Protein AF-A0A6G0VZB1-F1 (afdb_monomer_lite)

Organism: Aphis craccivora (NCBI:txid307492)

Structure (mmCIF, N/CA/C/O backbone):
data_AF-A0A6G0VZB1-F1
#
_entry.id   AF-A0A6G0VZB1-F1
#
loop_
_atom_site.group_PDB
_atom_site.id
_atom_site.type_symbol
_atom_site.label_atom_id
_atom_site.label_alt_id
_atom_site.label_comp_id
_atom_site.label_asym_id
_atom_site.label_entity_id
_atom_site.label_seq_id
_atom_site.pdbx_PDB_ins_code
_atom_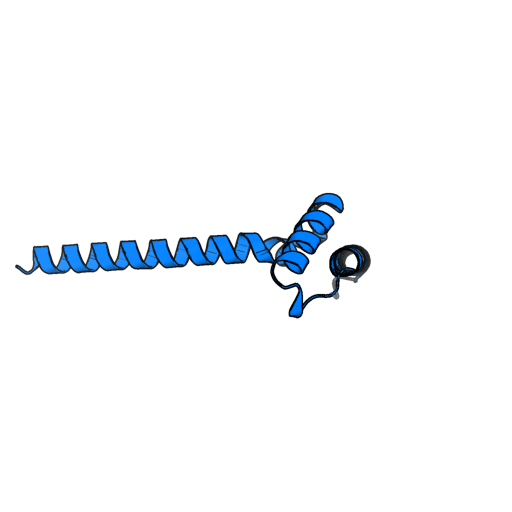site.Cartn_x
_atom_site.Cartn_y
_atom_site.Cartn_z
_atom_site.occupancy
_atom_site.B_iso_or_equiv
_atom_site.auth_seq_id
_atom_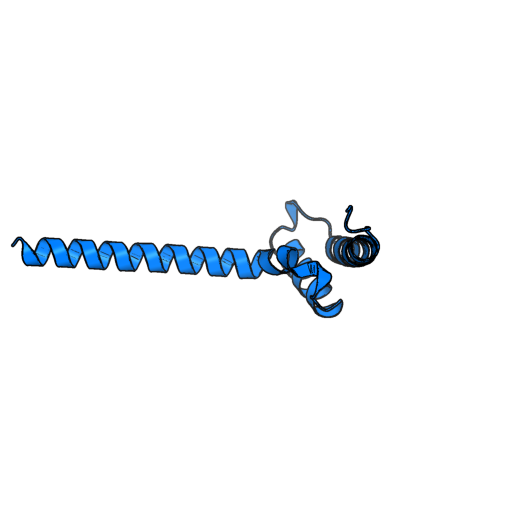site.auth_comp_id
_atom_site.auth_asym_id
_atom_site.auth_atom_id
_atom_site.pdbx_PDB_model_num
ATOM 1 N N . MET A 1 1 ? -28.000 4.801 35.069 1.00 59.97 1 MET A N 1
ATOM 2 C CA . MET A 1 1 ? -28.665 4.834 33.748 1.00 59.97 1 MET A CA 1
ATOM 3 C C . MET A 1 1 ? -28.057 5.824 32.752 1.00 59.97 1 MET A C 1
ATOM 5 O O . MET A 1 1 ? -27.344 5.366 31.880 1.00 59.97 1 MET A O 1
ATOM 9 N N . LYS A 1 2 ? -28.253 7.157 32.846 1.00 63.03 2 LYS A N 1
ATOM 10 C CA . LYS A 1 2 ? -27.710 8.093 31.823 1.00 63.03 2 LYS A CA 1
ATOM 11 C C . LYS A 1 2 ? -26.179 8.029 31.676 1.00 63.03 2 LYS A C 1
ATOM 13 O O . LYS A 1 2 ? -25.686 7.977 30.559 1.00 63.03 2 LYS A O 1
ATOM 18 N N . ILE A 1 3 ? -25.447 7.996 32.792 1.00 72.81 3 ILE A N 1
ATOM 19 C CA . ILE A 1 3 ? -23.973 7.924 32.808 1.00 72.81 3 ILE A CA 1
ATOM 20 C C . ILE A 1 3 ? -23.469 6.624 32.165 1.00 72.81 3 ILE A C 1
ATOM 22 O O . ILE A 1 3 ? -22.550 6.658 31.358 1.00 72.81 3 ILE A O 1
ATOM 26 N N . GLU A 1 4 ? -24.115 5.494 32.453 1.00 78.12 4 GLU A N 1
ATOM 27 C CA . GLU A 1 4 ? -23.761 4.188 31.879 1.00 78.12 4 GLU A CA 1
ATOM 28 C C . GLU A 1 4 ? -23.970 4.167 30.361 1.00 78.12 4 GLU A C 1
ATOM 30 O O . GLU A 1 4 ? -23.125 3.659 29.632 1.00 78.12 4 GLU A O 1
ATOM 35 N N . THR A 1 5 ? -25.048 4.784 29.863 1.00 84.00 5 THR A N 1
ATOM 36 C CA . THR A 1 5 ? -25.277 4.916 28.418 1.00 84.00 5 THR A CA 1
ATOM 37 C C . THR A 1 5 ? -24.180 5.739 27.739 1.00 84.00 5 THR A C 1
ATOM 39 O O . THR A 1 5 ? -23.726 5.362 26.663 1.00 84.00 5 THR A O 1
ATOM 42 N N . PHE A 1 6 ? -23.712 6.831 28.358 1.00 91.06 6 PHE A N 1
ATOM 43 C CA . PHE A 1 6 ? -22.605 7.624 27.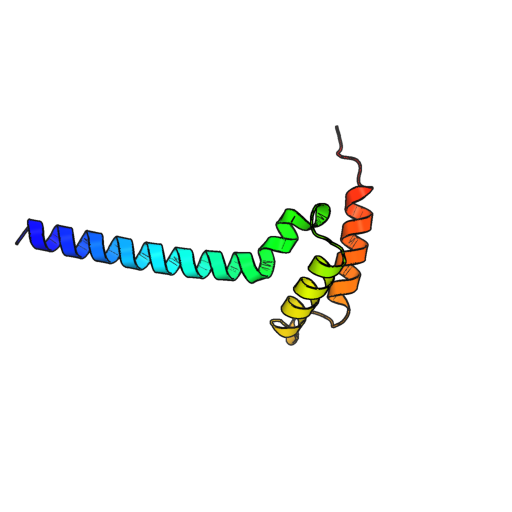808 1.00 91.06 6 PHE A CA 1
ATOM 44 C C . PHE A 1 6 ? -21.292 6.839 27.753 1.00 91.06 6 PHE A C 1
ATOM 46 O O . PHE A 1 6 ? -20.587 6.939 26.753 1.00 91.06 6 PHE A O 1
ATOM 53 N N . LEU A 1 7 ? -20.985 6.038 28.777 1.00 92.94 7 LEU A N 1
ATOM 54 C CA . LEU A 1 7 ? -19.781 5.200 28.788 1.00 92.94 7 LEU A CA 1
ATOM 55 C C . LEU A 1 7 ? -19.804 4.175 27.649 1.00 92.94 7 LEU A C 1
ATOM 57 O O . LEU A 1 7 ? -18.857 4.111 26.874 1.00 92.94 7 LEU A O 1
ATOM 61 N N . VAL A 1 8 ? -20.930 3.483 27.452 1.00 94.12 8 VAL A N 1
ATOM 62 C CA . VAL A 1 8 ? -21.091 2.524 26.343 1.00 94.12 8 VAL A CA 1
ATOM 63 C C . VAL A 1 8 ? -20.930 3.197 24.971 1.00 94.12 8 VAL A C 1
ATOM 65 O O . VAL A 1 8 ? -20.337 2.621 24.055 1.00 94.12 8 VAL A O 1
ATOM 68 N N . ILE A 1 9 ? -21.431 4.428 24.811 1.00 95.12 9 ILE A N 1
ATOM 69 C CA . ILE A 1 9 ? -21.251 5.203 23.574 1.00 95.12 9 ILE A CA 1
ATOM 70 C C . ILE A 1 9 ? -19.772 5.550 23.359 1.00 95.12 9 ILE A C 1
ATOM 72 O O . ILE A 1 9 ? -19.272 5.379 22.248 1.00 95.12 9 ILE A O 1
ATOM 76 N N . ILE A 1 10 ? -19.066 6.006 24.399 1.00 96.81 10 ILE A N 1
ATOM 77 C CA . ILE A 1 10 ? -17.633 6.329 24.323 1.00 96.81 10 ILE A CA 1
ATOM 78 C C . ILE A 1 10 ? -16.824 5.085 23.952 1.00 96.81 10 ILE A C 1
ATOM 80 O O . ILE A 1 10 ? -16.033 5.145 23.012 1.00 96.81 10 ILE A O 1
ATOM 84 N N . ASP A 1 11 ? -17.070 3.952 24.609 1.00 97.25 11 ASP A N 1
ATOM 85 C CA . ASP A 1 11 ? -16.379 2.691 24.321 1.00 97.25 11 ASP A CA 1
ATOM 86 C C . ASP A 1 11 ? -16.599 2.252 22.869 1.00 97.25 11 ASP A C 1
ATOM 88 O O . ASP A 1 11 ? -15.664 1.846 22.176 1.00 97.25 11 ASP A O 1
ATOM 92 N N . THR A 1 12 ? -17.826 2.412 22.367 1.00 97.38 12 THR A N 1
ATOM 93 C CA . THR A 1 12 ? -18.151 2.122 20.967 1.00 97.38 12 THR A CA 1
ATOM 94 C C . THR A 1 12 ? -17.375 3.032 20.016 1.00 97.38 12 THR A C 1
ATOM 96 O O . THR A 1 12 ? -16.837 2.556 19.017 1.00 97.38 12 THR A O 1
ATOM 99 N N . ILE A 1 13 ? -17.282 4.333 20.309 1.00 98.06 13 ILE A N 1
ATOM 100 C CA . ILE A 1 13 ? -16.513 5.282 19.493 1.00 98.06 13 ILE A CA 1
ATOM 101 C C . ILE A 1 13 ? -15.033 4.896 19.482 1.00 98.06 13 ILE A C 1
ATOM 103 O O . ILE A 1 13 ? -14.446 4.807 18.405 1.00 98.06 13 ILE A O 1
ATOM 107 N N . VAL A 1 14 ? -14.443 4.617 20.648 1.00 98.31 14 VAL A N 1
ATOM 108 C CA . VAL A 1 14 ? -13.038 4.199 20.767 1.00 98.31 14 VAL A CA 1
ATOM 109 C C . VAL A 1 14 ? -12.782 2.935 19.950 1.00 98.31 14 VAL A C 1
ATOM 111 O O . VAL A 1 14 ? -11.851 2.901 19.146 1.00 98.31 14 VAL A O 1
ATOM 114 N N . PHE A 1 15 ? -13.645 1.925 20.080 1.00 98.31 15 PHE A N 1
ATOM 115 C CA . PHE A 1 15 ? -13.535 0.687 19.313 1.00 98.31 15 PHE A CA 1
ATOM 116 C C . PHE A 1 15 ? -13.572 0.936 17.798 1.00 98.31 15 PHE A C 1
ATOM 118 O O . PHE A 1 15 ? -12.722 0.434 17.062 1.00 98.31 15 PHE A O 1
ATOM 125 N N . GLN A 1 16 ? -14.520 1.745 17.317 1.00 98.31 16 GLN A N 1
ATOM 126 C CA . GLN A 1 16 ? -14.637 2.037 15.886 1.00 98.31 16 GLN A CA 1
ATOM 127 C C . GLN A 1 16 ? -13.472 2.886 15.359 1.00 98.31 16 GLN A C 1
ATOM 129 O O . GLN A 1 16 ? -13.042 2.685 14.223 1.00 98.31 16 GLN A O 1
ATOM 134 N N . LEU A 1 17 ? -12.946 3.820 16.158 1.00 98.50 17 LEU A N 1
ATOM 135 C CA . LEU A 1 17 ? -11.767 4.609 15.793 1.00 98.50 17 LEU A CA 1
ATOM 136 C C . LEU A 1 17 ? -10.520 3.730 15.680 1.00 98.50 17 LEU A C 1
ATOM 138 O O . LEU A 1 17 ? -9.812 3.833 14.681 1.00 98.50 17 LEU A O 1
ATOM 142 N N . ASN A 1 18 ? -10.299 2.825 16.635 1.00 98.50 18 ASN A N 1
ATOM 143 C CA . ASN A 1 18 ? -9.184 1.877 16.582 1.00 98.50 18 ASN A CA 1
ATOM 144 C C . ASN A 1 18 ? -9.285 0.971 15.353 1.00 98.50 18 ASN A C 1
ATOM 146 O O . ASN A 1 18 ? -8.330 0.870 14.589 1.00 98.50 18 ASN A O 1
ATOM 150 N N . LYS A 1 19 ? -10.474 0.419 15.081 1.00 98.25 19 LYS A N 1
ATOM 151 C CA . LYS A 1 19 ? -10.706 -0.397 13.884 1.00 98.25 19 LYS A CA 1
ATOM 152 C C . LYS A 1 19 ? -10.392 0.363 12.588 1.00 98.25 19 LYS A C 1
ATOM 154 O O . LYS A 1 19 ? -9.813 -0.198 11.665 1.00 98.25 19 LYS A O 1
ATOM 159 N N . ARG A 1 20 ? -10.772 1.642 12.494 1.00 98.12 20 ARG A N 1
ATOM 160 C CA . ARG A 1 20 ? -10.447 2.481 11.323 1.00 98.12 20 ARG A CA 1
ATOM 161 C C . ARG A 1 20 ? -8.951 2.751 11.212 1.00 98.12 20 ARG A C 1
ATOM 163 O O . ARG A 1 20 ? -8.415 2.697 10.112 1.00 98.12 20 ARG A O 1
ATOM 170 N N . MET A 1 21 ? -8.296 3.034 12.333 1.00 98.25 21 MET A N 1
ATOM 171 C CA . MET A 1 21 ? -6.856 3.269 12.381 1.00 98.25 21 MET A CA 1
ATOM 172 C C . MET A 1 21 ? -6.079 2.048 11.883 1.00 98.25 21 MET A C 1
ATOM 174 O O . MET A 1 21 ? -5.190 2.207 11.055 1.00 98.25 21 MET A O 1
ATOM 178 N N . GLU A 1 22 ? -6.448 0.843 12.320 1.00 98.38 22 GLU A N 1
ATOM 179 C CA . GLU A 1 22 ? -5.833 -0.411 11.862 1.00 98.38 22 GLU A CA 1
ATOM 180 C C . GLU A 1 22 ? -5.928 -0.571 10.339 1.00 98.38 22 GLU A C 1
ATOM 182 O O . GLU A 1 22 ? -4.921 -0.826 9.680 1.00 98.38 22 GLU A O 1
ATOM 187 N N . VAL A 1 23 ? -7.108 -0.324 9.764 1.00 97.81 23 VAL A N 1
ATOM 188 C CA . VAL A 1 23 ? -7.316 -0.384 8.308 1.00 97.81 23 VAL A CA 1
ATOM 189 C C . VAL A 1 23 ? -6.482 0.670 7.574 1.00 97.81 23 VAL A C 1
ATOM 191 O O . VAL A 1 23 ? -5.899 0.382 6.532 1.00 97.81 23 VAL A O 1
ATOM 194 N N . TYR A 1 24 ? -6.386 1.893 8.098 1.00 97.31 24 TYR A N 1
ATOM 195 C CA . TYR A 1 24 ? -5.553 2.930 7.483 1.00 97.31 24 TYR A CA 1
ATOM 196 C C . TYR A 1 24 ? -4.062 2.610 7.558 1.00 97.31 24 TYR A C 1
ATOM 198 O O . TYR A 1 24 ? -3.348 2.864 6.591 1.00 97.31 24 TYR A O 1
ATOM 206 N N . ILE A 1 25 ? -3.597 2.017 8.660 1.00 97.56 25 ILE A N 1
ATOM 207 C CA . ILE A 1 25 ? -2.224 1.520 8.779 1.00 97.56 25 ILE A CA 1
ATOM 208 C C . ILE A 1 25 ? -1.974 0.433 7.732 1.00 97.56 25 ILE A C 1
ATOM 210 O O . ILE A 1 25 ? -0.960 0.482 7.044 1.00 97.56 25 ILE A O 1
ATOM 214 N N . GLU A 1 26 ? -2.899 -0.511 7.556 1.00 96.12 26 GLU A N 1
ATOM 215 C CA . GLU A 1 26 ? -2.778 -1.571 6.551 1.00 96.12 26 GLU A CA 1
ATOM 216 C C . GLU A 1 26 ? -2.704 -1.010 5.122 1.00 96.12 26 GLU A C 1
ATOM 218 O O . GLU A 1 26 ? -1.814 -1.386 4.358 1.00 96.12 26 GLU A O 1
ATOM 223 N N . ILE A 1 27 ? -3.585 -0.067 4.772 1.00 95.75 27 ILE A N 1
ATOM 224 C CA . ILE A 1 27 ? -3.564 0.612 3.467 1.00 95.75 27 ILE A CA 1
ATOM 225 C C . ILE A 1 27 ? -2.245 1.366 3.277 1.00 95.75 27 ILE A C 1
ATOM 227 O O . ILE A 1 27 ? -1.612 1.243 2.230 1.00 95.75 27 ILE A O 1
ATOM 231 N N . ASN A 1 28 ? -1.798 2.114 4.286 1.00 95.50 28 ASN A N 1
ATOM 232 C CA . ASN A 1 28 ? -0.539 2.848 4.221 1.00 95.50 28 ASN A CA 1
ATOM 233 C C . ASN A 1 28 ? 0.668 1.910 4.084 1.00 95.50 28 ASN A C 1
ATOM 235 O O . ASN A 1 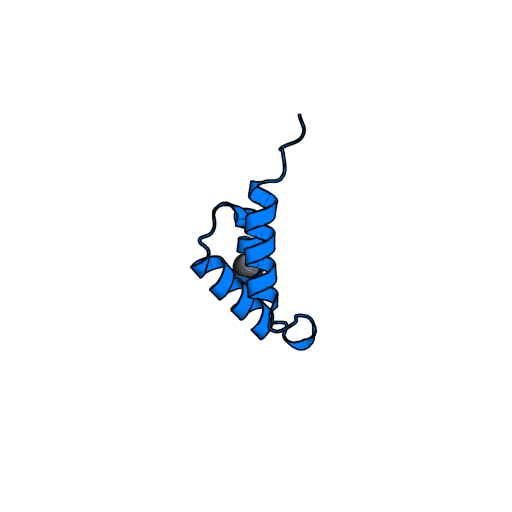28 ? 1.584 2.204 3.328 1.00 95.50 28 ASN A O 1
ATOM 239 N N . ASN A 1 29 ? 0.670 0.763 4.759 1.00 93.62 29 ASN A N 1
ATOM 240 C CA . ASN A 1 29 ? 1.750 -0.214 4.632 1.00 93.62 29 ASN A CA 1
ATOM 241 C C . ASN A 1 29 ? 1.813 -0.828 3.228 1.00 93.62 29 ASN A C 1
ATOM 243 O O . ASN A 1 29 ? 2.898 -1.160 2.768 1.00 93.62 29 ASN A O 1
ATOM 247 N N . ARG A 1 30 ? 0.668 -0.967 2.546 1.00 94.31 30 ARG A N 1
ATOM 248 C CA . ARG A 1 30 ? 0.596 -1.507 1.177 1.00 94.31 30 ARG A CA 1
ATOM 249 C C . ARG A 1 30 ? 0.945 -0.478 0.107 1.00 94.31 30 ARG A C 1
ATOM 251 O O . ARG A 1 30 ? 1.655 -0.798 -0.835 1.00 94.31 30 ARG A O 1
ATOM 258 N N . PHE A 1 31 ? 0.431 0.744 0.235 1.00 95.25 31 PHE A N 1
ATOM 259 C CA . PHE A 1 31 ? 0.461 1.742 -0.842 1.00 95.25 31 PHE A CA 1
ATOM 260 C C . PHE A 1 31 ? 1.217 3.022 -0.491 1.00 95.25 31 PHE A C 1
ATOM 262 O O . PHE A 1 31 ? 1.520 3.814 -1.377 1.00 95.25 31 PHE A O 1
ATOM 269 N N . GLY A 1 32 ? 1.530 3.256 0.784 1.00 94.56 32 GLY A N 1
ATOM 270 C CA . GLY A 1 32 ? 2.107 4.515 1.261 1.00 94.56 32 GLY A CA 1
ATOM 271 C C . GLY A 1 32 ? 3.451 4.855 0.618 1.00 94.56 32 GLY A C 1
ATOM 272 O O . GLY A 1 32 ? 3.743 6.030 0.417 1.00 94.56 32 GLY A O 1
ATOM 273 N N . PHE A 1 33 ? 4.228 3.848 0.203 1.00 93.38 33 PHE A N 1
ATOM 274 C CA . PHE A 1 33 ? 5.489 4.060 -0.513 1.00 93.38 33 PHE A CA 1
ATOM 275 C C . PHE A 1 33 ? 5.301 4.809 -1.848 1.00 93.38 33 PHE A C 1
ATOM 277 O O . PHE A 1 33 ? 6.192 5.551 -2.255 1.00 93.38 33 PHE A O 1
ATOM 284 N N . LEU A 1 34 ? 4.133 4.688 -2.498 1.00 93.38 34 LEU A N 1
ATOM 285 C CA . LEU A 1 34 ? 3.812 5.412 -3.736 1.00 93.38 34 LEU A CA 1
ATOM 286 C C . LEU A 1 34 ? 3.724 6.925 -3.504 1.00 93.38 34 LEU A C 1
ATOM 288 O O . LEU A 1 34 ? 4.084 7.703 -4.382 1.00 93.38 34 LEU A O 1
ATOM 292 N N . LEU A 1 35 ? 3.287 7.350 -2.313 1.00 91.06 35 LEU A N 1
ATOM 293 C CA . LEU A 1 35 ? 3.157 8.766 -1.952 1.00 91.06 35 LEU A CA 1
ATOM 294 C C . LEU A 1 35 ? 4.502 9.430 -1.633 1.00 91.06 35 LEU A C 1
ATOM 296 O O . LEU A 1 35 ? 4.584 10.653 -1.586 1.00 91.06 35 LEU A O 1
ATOM 300 N N . ASN A 1 36 ? 5.549 8.639 -1.396 1.00 88.06 36 ASN A N 1
ATOM 301 C CA . ASN A 1 36 ? 6.886 9.119 -1.050 1.00 88.06 36 ASN A CA 1
ATOM 302 C C . ASN A 1 36 ? 7.958 8.548 -1.992 1.00 88.06 36 ASN A C 1
ATOM 304 O O . ASN A 1 36 ? 9.135 8.448 -1.633 1.00 88.06 36 ASN A O 1
ATOM 308 N N . LEU A 1 37 ? 7.550 8.165 -3.207 1.00 89.88 37 LEU A N 1
ATOM 309 C CA . LEU A 1 37 ? 8.375 7.387 -4.124 1.00 89.88 37 LEU A CA 1
ATOM 310 C C . LEU A 1 37 ? 9.700 8.080 -4.450 1.00 89.88 37 LEU A C 1
ATOM 312 O O . LEU A 1 37 ? 10.703 7.398 -4.620 1.00 89.88 37 LEU A O 1
ATOM 316 N N . GLU A 1 38 ? 9.748 9.414 -4.493 1.00 86.81 38 GLU A N 1
ATOM 317 C CA . GLU A 1 38 ? 10.960 10.214 -4.741 1.00 86.81 38 GLU A CA 1
ATOM 318 C C . GLU A 1 38 ? 12.051 10.020 -3.678 1.00 86.81 38 GLU A C 1
ATOM 320 O O . GLU A 1 38 ? 13.239 9.950 -4.021 1.00 86.81 38 GLU A O 1
ATOM 325 N N . ASN A 1 39 ? 11.650 9.842 -2.418 1.00 88.69 39 ASN A N 1
ATOM 326 C CA . ASN A 1 39 ? 12.548 9.732 -1.268 1.00 88.69 39 ASN A CA 1
ATOM 327 C C . ASN A 1 39 ? 12.875 8.277 -0.893 1.00 88.69 39 ASN A C 1
ATOM 329 O O . ASN A 1 39 ? 13.863 8.035 -0.203 1.00 88.69 39 ASN A O 1
ATOM 333 N N . GLU A 1 40 ? 12.097 7.303 -1.372 1.00 92.00 40 GLU A N 1
ATOM 334 C CA . GLU A 1 40 ? 12.369 5.877 -1.152 1.00 92.00 40 GLU A CA 1
ATOM 335 C C . GLU A 1 40 ? 13.668 5.409 -1.832 1.00 92.00 40 GLU A C 1
ATOM 337 O O . GLU A 1 40 ? 14.055 5.897 -2.898 1.00 92.00 40 GLU A O 1
ATOM 342 N N . THR A 1 41 ? 14.361 4.425 -1.262 1.00 93.44 41 THR A N 1
ATOM 343 C CA . THR A 1 41 ? 15.526 3.818 -1.931 1.00 93.44 41 THR A CA 1
ATOM 344 C C . THR A 1 41 ? 15.077 2.903 -3.073 1.00 93.44 41 THR A C 1
ATOM 346 O O . THR A 1 41 ? 13.977 2.360 -3.042 1.00 93.44 41 THR A O 1
ATOM 349 N N . LEU A 1 42 ? 15.926 2.686 -4.086 1.00 93.56 42 LEU A N 1
ATOM 350 C CA . LEU A 1 42 ? 15.595 1.764 -5.189 1.00 93.56 42 LEU A CA 1
ATOM 351 C C . LEU A 1 42 ? 15.302 0.341 -4.692 1.00 93.56 42 LEU A C 1
ATOM 353 O O . LEU A 1 42 ? 14.406 -0.322 -5.202 1.00 93.56 42 LEU A O 1
ATOM 357 N N . GLU A 1 43 ? 16.040 -0.113 -3.678 1.00 95.19 43 GLU A N 1
ATOM 358 C CA . GLU A 1 43 ? 15.810 -1.408 -3.039 1.00 95.19 43 GLU A CA 1
ATOM 359 C C . GLU A 1 43 ? 14.449 -1.459 -2.333 1.00 95.19 43 GLU A C 1
ATOM 361 O O . GLU A 1 43 ? 13.705 -2.417 -2.533 1.00 95.19 43 GLU A O 1
ATOM 366 N N . SER A 1 44 ? 14.091 -0.409 -1.582 1.00 95.12 44 SER A N 1
ATOM 367 C CA . SER A 1 44 ? 12.782 -0.290 -0.924 1.00 95.12 44 SER A CA 1
ATOM 368 C C . SER A 1 44 ? 11.644 -0.334 -1.945 1.00 95.12 44 SER A C 1
ATOM 370 O O . SER A 1 44 ? 10.740 -1.157 -1.818 1.00 95.12 44 SER A O 1
ATOM 372 N N . VAL A 1 45 ? 11.733 0.464 -3.018 1.00 95.38 45 VAL A N 1
ATOM 373 C CA . VAL A 1 45 ? 10.734 0.478 -4.102 1.00 95.38 45 VAL A CA 1
ATOM 374 C C . VAL A 1 45 ? 10.586 -0.901 -4.738 1.00 95.38 45 VAL A C 1
ATOM 376 O O . VAL A 1 45 ? 9.462 -1.352 -4.943 1.00 95.38 45 VAL A O 1
ATOM 379 N N . ARG A 1 46 ? 11.696 -1.606 -4.990 1.00 95.50 46 ARG A N 1
ATOM 380 C CA . ARG A 1 46 ? 11.649 -2.955 -5.563 1.00 95.50 46 ARG A CA 1
ATOM 381 C C . ARG A 1 46 ? 10.937 -3.945 -4.643 1.00 95.50 46 ARG A C 1
ATOM 383 O O . ARG A 1 46 ? 10.119 -4.732 -5.107 1.00 95.50 46 ARG A O 1
ATOM 390 N N . ILE A 1 47 ? 11.254 -3.922 -3.348 1.00 95.81 47 ILE A N 1
ATOM 391 C CA . ILE A 1 47 ? 10.632 -4.810 -2.356 1.00 95.81 47 ILE A CA 1
ATOM 392 C C . ILE A 1 47 ? 9.132 -4.523 -2.258 1.00 95.81 47 ILE A C 1
ATOM 394 O O . ILE A 1 47 ? 8.328 -5.447 -2.341 1.00 95.81 47 ILE A O 1
ATOM 398 N N . GLN A 1 48 ? 8.746 -3.253 -2.122 1.00 95.81 48 GLN A N 1
ATOM 399 C CA . GLN A 1 48 ? 7.339 -2.871 -1.997 1.00 95.81 48 GLN A CA 1
ATOM 400 C C . GLN A 1 48 ? 6.544 -3.148 -3.277 1.00 95.81 48 GLN A C 1
ATOM 402 O O . GLN A 1 48 ? 5.427 -3.652 -3.198 1.00 95.81 48 GLN A O 1
ATOM 407 N N . GLY A 1 49 ? 7.136 -2.903 -4.451 1.00 96.06 49 GLY A N 1
ATOM 408 C CA . GLY A 1 49 ? 6.547 -3.250 -5.744 1.00 96.06 49 GLY A CA 1
ATOM 409 C C . GLY A 1 49 ? 6.262 -4.747 -5.856 1.00 96.06 49 GLY A C 1
ATOM 410 O O . GLY A 1 49 ? 5.130 -5.128 -6.136 1.00 96.06 49 GLY A O 1
ATOM 411 N N . LYS A 1 50 ? 7.239 -5.598 -5.516 1.00 96.38 50 LYS A N 1
ATOM 412 C CA . LYS A 1 50 ? 7.057 -7.060 -5.503 1.00 96.38 50 LYS A CA 1
ATOM 413 C C . LYS A 1 50 ? 5.975 -7.519 -4.535 1.00 96.38 50 LYS A C 1
ATOM 415 O O . LYS A 1 50 ? 5.146 -8.345 -4.901 1.00 96.38 50 LYS A O 1
ATOM 420 N N . ASN A 1 51 ? 5.957 -6.965 -3.322 1.00 96.06 51 ASN A N 1
ATOM 421 C CA . ASN A 1 51 ? 4.915 -7.269 -2.341 1.00 96.06 51 ASN A CA 1
ATOM 422 C C . ASN A 1 51 ? 3.523 -6.898 -2.875 1.00 96.06 51 ASN A C 1
ATOM 424 O O . ASN A 1 51 ? 2.549 -7.608 -2.625 1.00 96.06 51 ASN A O 1
ATOM 428 N N . LEU A 1 52 ? 3.420 -5.785 -3.610 1.00 96.38 52 LEU A N 1
ATOM 429 C CA . LEU A 1 52 ? 2.160 -5.346 -4.193 1.00 96.38 52 LEU A CA 1
ATOM 430 C C . LEU A 1 52 ? 1.716 -6.261 -5.338 1.00 96.38 52 LEU A C 1
ATOM 432 O O . LEU A 1 52 ? 0.547 -6.638 -5.372 1.00 96.38 52 LEU A O 1
ATOM 436 N N . VAL A 1 53 ? 2.640 -6.672 -6.211 1.00 96.69 53 VAL A N 1
ATOM 437 C CA . VAL A 1 53 ? 2.384 -7.671 -7.262 1.00 96.69 53 VAL A CA 1
ATOM 438 C C . VAL A 1 53 ? 1.926 -8.991 -6.656 1.00 96.69 53 VAL A C 1
ATOM 440 O O . VAL A 1 53 ? 0.955 -9.562 -7.125 1.00 96.69 53 VAL A O 1
ATOM 443 N N . GLU A 1 54 ? 2.560 -9.476 -5.588 1.00 96.38 54 GLU A N 1
ATOM 444 C CA . GLU A 1 54 ? 2.139 -10.718 -4.928 1.00 96.38 54 GLU A CA 1
ATOM 445 C C . GLU A 1 54 ? 0.698 -10.617 -4.396 1.00 96.38 54 GLU A C 1
ATOM 447 O O . GLU A 1 54 ? -0.132 -11.510 -4.611 1.00 96.38 54 GLU A O 1
ATOM 452 N N . LEU A 1 55 ? 0.377 -9.495 -3.748 1.00 95.75 55 LEU A N 1
ATOM 453 C CA . LEU A 1 55 ? -0.941 -9.242 -3.172 1.00 95.75 55 LEU A CA 1
ATOM 454 C C . LEU A 1 55 ? -2.036 -9.055 -4.237 1.00 95.75 55 LEU A C 1
ATOM 456 O O . LEU A 1 55 ? -3.173 -9.474 -4.018 1.00 95.75 55 LEU A O 1
ATOM 460 N N . TYR A 1 56 ? -1.692 -8.457 -5.377 1.00 95.62 56 TYR A N 1
ATOM 461 C CA . TYR A 1 56 ? -2.597 -8.130 -6.482 1.00 95.62 56 TYR A CA 1
ATOM 462 C C . TYR A 1 56 ? -2.180 -8.822 -7.790 1.00 95.62 56 TYR A C 1
ATOM 464 O O . TYR A 1 56 ? -2.275 -8.241 -8.864 1.00 95.62 56 TYR A O 1
ATOM 472 N N . HIS A 1 57 ? -1.746 -10.083 -7.722 1.00 95.69 57 HIS A N 1
ATOM 473 C CA . HIS A 1 57 ? -1.164 -10.824 -8.859 1.00 95.69 57 HIS A CA 1
ATOM 474 C C . HIS A 1 57 ? -2.120 -11.068 -10.038 1.00 95.69 57 HIS A C 1
ATOM 476 O O . HIS A 1 57 ? -1.694 -11.523 -11.095 1.00 95.69 57 HIS A O 1
ATOM 482 N N . LEU A 1 58 ? -3.420 -10.836 -9.846 1.00 97.06 58 LEU A N 1
ATO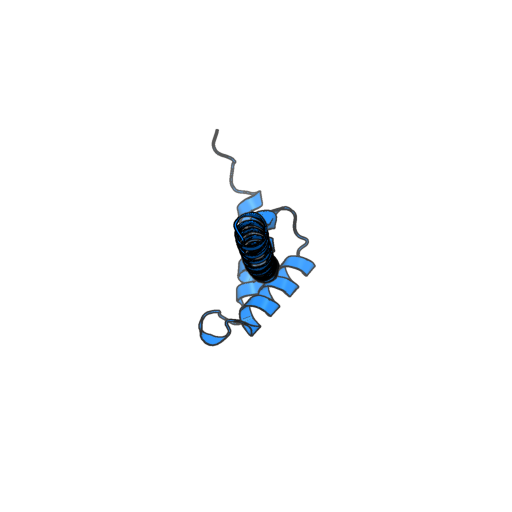M 483 C CA . LEU A 1 58 ? -4.420 -10.890 -10.916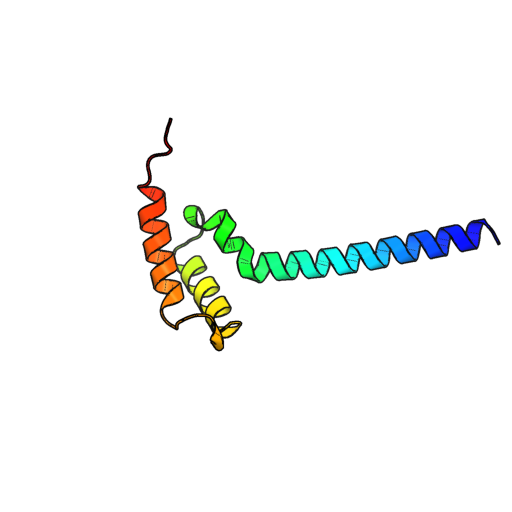 1.00 97.06 58 LEU A CA 1
ATOM 484 C C . LEU A 1 58 ? -4.577 -9.548 -11.640 1.00 97.06 58 LEU A C 1
ATOM 486 O O . LEU A 1 58 ? -5.078 -9.529 -12.762 1.00 97.06 58 LEU A O 1
ATOM 490 N N . ASP A 1 59 ? -4.171 -8.455 -10.994 1.00 96.62 59 ASP A N 1
ATOM 491 C CA . ASP A 1 59 ? -4.356 -7.083 -11.465 1.00 96.62 59 ASP A CA 1
ATOM 492 C C . ASP A 1 59 ? -3.031 -6.426 -11.888 1.00 96.62 59 ASP A C 1
ATOM 494 O O . ASP A 1 59 ? -3.047 -5.491 -12.686 1.00 96.62 59 ASP A O 1
ATOM 498 N N . LEU A 1 60 ? -1.895 -6.892 -11.352 1.00 96.38 60 LEU A N 1
ATOM 499 C CA . LEU A 1 60 ? -0.564 -6.332 -11.584 1.00 96.38 60 LEU A CA 1
ATOM 500 C C . LEU A 1 60 ? 0.363 -7.332 -12.280 1.00 96.38 60 LEU A C 1
ATOM 502 O O . LEU A 1 60 ? 0.412 -8.513 -11.930 1.00 96.38 60 LEU A O 1
ATOM 506 N N . GLU A 1 61 ? 1.127 -6.823 -13.243 1.00 96.00 61 GLU A N 1
ATOM 507 C CA . GLU A 1 61 ? 2.126 -7.585 -13.989 1.00 96.00 61 GLU A CA 1
ATOM 508 C C . GLU A 1 61 ? 3.412 -7.789 -13.170 1.00 96.00 61 GLU A C 1
ATOM 510 O O . GLU A 1 61 ? 3.710 -7.056 -12.227 1.00 96.00 61 GLU A O 1
ATOM 515 N N . THR A 1 62 ? 4.183 -8.823 -13.514 1.00 93.69 62 THR A N 1
ATOM 516 C CA . THR A 1 62 ? 5.370 -9.246 -12.747 1.00 93.69 62 THR A CA 1
ATOM 517 C C . THR A 1 62 ? 6.569 -8.312 -12.851 1.00 93.69 62 THR A C 1
ATOM 519 O O . THR A 1 62 ? 7.558 -8.529 -12.163 1.00 93.69 62 THR A O 1
ATOM 522 N N . ASP A 1 63 ? 6.528 -7.349 -13.762 1.00 94.62 63 ASP A N 1
ATOM 523 C CA . ASP A 1 63 ? 7.561 -6.346 -14.009 1.00 94.62 63 ASP A CA 1
ATOM 524 C C . ASP A 1 63 ? 7.204 -4.966 -13.437 1.00 94.62 63 ASP A C 1
ATOM 526 O O . ASP A 1 63 ? 8.005 -4.032 -13.543 1.00 94.62 63 ASP A O 1
ATOM 530 N N . PHE A 1 64 ? 6.062 -4.846 -12.753 1.00 95.38 64 PHE A N 1
ATOM 531 C CA . PHE A 1 64 ? 5.593 -3.606 -12.135 1.00 95.38 64 PHE A CA 1
ATOM 532 C C . PHE A 1 64 ? 6.635 -2.955 -11.209 1.00 95.38 64 PHE A C 1
ATOM 534 O O . PHE A 1 64 ? 6.755 -1.728 -11.164 1.00 95.38 64 PHE A O 1
ATOM 541 N N . GLU A 1 65 ? 7.445 -3.730 -10.475 1.00 94.25 65 GLU A N 1
ATOM 542 C CA . GLU A 1 65 ? 8.495 -3.141 -9.637 1.00 94.25 65 GLU A CA 1
ATOM 543 C C . GLU A 1 65 ? 9.591 -2.428 -10.443 1.00 94.25 65 GLU A C 1
ATOM 545 O O . GLU A 1 65 ? 10.170 -1.449 -9.965 1.00 94.25 65 GLU A O 1
ATOM 550 N N . GLU A 1 66 ? 9.874 -2.888 -11.662 1.00 94.25 66 GLU A N 1
ATOM 551 C CA . GLU A 1 66 ? 10.848 -2.252 -12.546 1.00 94.25 66 GLU A CA 1
ATOM 552 C C . GLU A 1 66 ? 10.231 -1.028 -13.240 1.00 94.25 66 GLU A C 1
ATOM 554 O O . GLU A 1 66 ? 10.912 -0.009 -13.383 1.00 94.25 66 GLU A O 1
ATOM 559 N N . GLU A 1 67 ? 8.934 -1.059 -13.568 1.00 94.62 67 GLU A N 1
ATOM 560 C CA . GLU A 1 67 ? 8.189 0.125 -14.023 1.00 94.62 67 GLU A CA 1
ATOM 561 C C . GLU A 1 67 ? 8.208 1.242 -12.971 1.00 94.62 67 GLU A C 1
ATOM 563 O O . GLU A 1 67 ? 8.464 2.401 -13.298 1.00 94.62 67 GLU A O 1
ATOM 568 N N . LEU A 1 68 ? 8.022 0.908 -11.689 1.00 94.69 68 LEU A N 1
ATOM 569 C CA . LEU A 1 68 ? 8.106 1.867 -10.583 1.00 94.69 68 LEU A CA 1
ATOM 570 C C . LEU A 1 68 ? 9.500 2.493 -10.446 1.00 94.69 68 LEU A C 1
ATOM 572 O O . LEU A 1 68 ? 9.622 3.692 -10.175 1.00 94.69 68 LEU A O 1
ATOM 576 N N . ILE A 1 69 ? 10.560 1.703 -10.636 1.00 93.75 69 ILE A N 1
ATOM 577 C CA . ILE A 1 69 ? 11.943 2.200 -10.629 1.00 93.75 69 ILE A CA 1
ATOM 578 C C . ILE A 1 69 ? 12.167 3.180 -11.785 1.00 93.75 69 ILE A C 1
ATOM 580 O O . ILE A 1 69 ? 12.740 4.256 -11.578 1.00 93.75 69 ILE A O 1
ATOM 584 N N . GLN A 1 70 ? 11.699 2.834 -12.986 1.00 92.69 70 GLN A N 1
ATOM 585 C CA . GLN A 1 70 ? 11.774 3.710 -14.153 1.00 92.69 70 GLN A CA 1
ATOM 586 C C . GLN A 1 70 ? 10.972 4.991 -13.915 1.00 92.69 70 GLN A C 1
ATOM 588 O O . GLN A 1 70 ? 11.519 6.083 -14.061 1.00 92.69 70 GLN A O 1
ATOM 593 N N . PHE A 1 71 ? 9.729 4.884 -13.448 1.00 91.88 71 PHE A N 1
ATOM 594 C CA . PHE A 1 71 ? 8.878 6.028 -13.136 1.00 91.88 71 PHE A CA 1
ATOM 595 C C . PHE A 1 71 ? 9.542 6.972 -12.130 1.00 91.88 71 PHE A C 1
ATOM 597 O O . PHE A 1 71 ? 9.638 8.169 -12.385 1.00 91.88 71 PHE A O 1
ATOM 604 N N . LYS A 1 72 ? 10.111 6.441 -11.040 1.00 90.81 72 LYS A N 1
ATOM 605 C CA . LYS A 1 72 ? 10.879 7.234 -10.066 1.00 90.81 72 LYS A CA 1
ATOM 606 C C . LYS A 1 72 ? 12.034 8.002 -10.715 1.00 90.81 72 LYS A C 1
ATOM 608 O O . LYS A 1 72 ? 12.315 9.126 -10.302 1.00 90.81 72 LYS A O 1
ATOM 613 N N . SER A 1 73 ? 12.737 7.401 -11.678 1.00 88.19 73 SER A N 1
ATOM 614 C CA . SER A 1 73 ? 13.822 8.089 -12.388 1.00 88.19 73 SER A CA 1
ATOM 615 C C . SER A 1 73 ? 13.303 9.249 -13.236 1.00 88.19 73 SER A C 1
ATOM 617 O O . SER A 1 73 ? 13.890 10.322 -13.199 1.00 88.19 73 SER A O 1
ATOM 619 N N . ILE A 1 74 ? 12.153 9.068 -13.890 1.00 87.69 74 ILE A N 1
ATOM 620 C CA . ILE A 1 74 ? 11.527 10.088 -14.733 1.00 87.69 74 ILE A CA 1
ATOM 621 C C . ILE A 1 74 ? 10.980 11.242 -13.876 1.00 87.69 74 ILE A C 1
ATOM 623 O O . ILE A 1 74 ? 11.188 12.399 -14.219 1.00 87.69 74 ILE A O 1
ATOM 627 N N . VAL A 1 75 ? 10.316 10.956 -12.747 1.00 82.50 75 VAL A N 1
ATOM 628 C CA . VAL A 1 75 ? 9.716 11.981 -11.863 1.00 82.50 75 VAL A CA 1
ATOM 629 C C . VAL A 1 75 ? 10.754 12.969 -11.326 1.00 82.50 75 VAL A C 1
ATOM 631 O O . VAL A 1 75 ? 10.459 14.153 -11.215 1.00 82.50 75 VAL A O 1
ATOM 634 N N . LYS A 1 76 ? 11.989 12.528 -11.063 1.00 72.88 76 LYS A N 1
ATOM 635 C CA . LYS A 1 76 ? 13.077 13.437 -10.655 1.00 72.88 76 LYS A CA 1
ATOM 636 C C . LYS A 1 76 ? 13.442 14.469 -11.719 1.00 72.88 76 LYS A C 1
ATOM 638 O O . LYS A 1 76 ? 13.908 15.551 -11.372 1.00 72.88 76 LYS A O 1
ATOM 643 N N . ASP A 1 77 ? 13.250 14.112 -12.982 1.00 72.75 77 ASP A N 1
ATOM 644 C CA . ASP A 1 77 ? 13.591 14.940 -14.132 1.00 72.75 77 ASP A CA 1
ATOM 645 C C . ASP A 1 77 ? 12.382 15.742 -14.638 1.00 72.75 77 ASP A C 1
ATOM 647 O O . ASP A 1 77 ? 12.529 16.573 -15.539 1.00 72.75 77 ASP A O 1
ATOM 651 N N . PHE A 1 78 ? 11.191 15.535 -14.058 1.00 71.75 78 PHE A N 1
ATOM 652 C CA . PHE A 1 78 ? 10.046 16.389 -14.332 1.00 71.75 78 PHE A CA 1
ATOM 653 C C . PHE A 1 78 ? 10.312 17.777 -13.739 1.00 71.75 78 PHE A C 1
ATOM 655 O O . PHE A 1 78 ? 10.503 17.907 -12.525 1.00 71.75 78 PHE A O 1
ATOM 662 N N . PRO A 1 79 ? 10.319 18.840 -14.563 1.00 64.62 79 PRO A N 1
ATOM 663 C CA . PRO A 1 79 ? 10.380 20.184 -14.030 1.00 64.62 79 PRO A CA 1
ATOM 664 C C . PRO A 1 79 ? 9.156 20.385 -13.138 1.00 64.62 79 PRO A C 1
ATOM 666 O O . PRO A 1 79 ? 8.023 20.139 -13.552 1.00 64.62 79 PRO A O 1
ATOM 669 N N . THR A 1 80 ? 9.383 20.838 -11.909 1.00 65.88 80 THR A N 1
ATOM 670 C CA . THR A 1 80 ? 8.327 21.479 -11.129 1.00 65.88 80 THR A CA 1
ATOM 671 C C . THR A 1 80 ? 7.932 22.714 -11.935 1.00 65.88 80 THR A C 1
ATOM 673 O O . THR A 1 80 ? 8.668 23.700 -11.953 1.00 65.88 80 THR A O 1
ATOM 676 N N . GLU A 1 81 ? 6.861 22.625 -12.727 1.00 64.75 81 GLU A N 1
ATOM 677 C CA . GLU A 1 81 ? 6.340 23.792 -13.439 1.00 64.75 81 GLU A CA 1
ATOM 678 C C . GLU A 1 81 ? 6.081 24.926 -12.427 1.00 64.75 81 GLU A C 1
ATOM 680 O O . GLU A 1 81 ? 5.652 24.672 -11.299 1.00 64.75 81 GLU A O 1
ATOM 685 N N . CYS A 1 82 ? 6.457 26.144 -12.843 1.00 49.03 82 CYS A N 1
ATOM 686 C CA . CYS A 1 82 ? 6.548 27.388 -12.069 1.00 49.03 82 CYS A CA 1
ATOM 687 C C . CYS A 1 82 ? 5.317 27.768 -11.238 1.00 49.03 82 CYS A C 1
ATOM 689 O O . CYS A 1 82 ? 4.182 27.609 -11.738 1.00 49.03 82 CYS A O 1
#

Sequence (82 aa):
MKIETFLVIIDTIVFQLNKRMEVYIEINNRFGFLLNLENETLESVRIQGKNLVELYHLDLETDFEEELIQFKSIVKDFPTEC

Radius of gyration: 20.07 Å; chains: 1; bounding box: 44×38×48 Å

pLDDT: mean 90.83, std 10.33, range [49.03, 98.5]

Secondary structure (DSSP, 8-state):
-HHHHHHHHHHHHHHHHHHHHHHHHHHHHHHHHHHTTTTS-HHHHHHHHHHHHHHTTTTS-TTHHHHHHHHHHHHHHS----

Foldseek 3Di:
DVVVVVVVVVVVVVVVVVVVVVVVVVVCQQCVCVVVVLPDDLVRLLVSQCVNCVVPVVPDDNCRSVVSSVVSVVVVVDPPDD